Protein AF-S9R128-F1 (afdb_monomer_lite)

Sequence (70 aa):
MTDILNRRIEEIEVAIEATSGAHRESLMRELERVVAELEAQGGKASSSAQARLDAECEDRVEENFDNMPI

pLDDT: mean 81.76, std 12.77, range [50.56, 93.0]

Structure (mmCIF, N/CA/C/O backbone):
data_AF-S9R128-F1
#
_entry.id   AF-S9R128-F1
#
loop_
_atom_site.group_PDB
_atom_site.id
_atom_site.type_symbol
_atom_site.label_atom_id
_atom_site.label_alt_id
_atom_site.label_comp_id
_atom_site.label_asym_id
_atom_site.label_entity_id
_atom_site.label_seq_id
_atom_site.pdbx_PDB_ins_code
_atom_site.Cartn_x
_atom_site.Cartn_y
_atom_site.Cartn_z
_atom_site.occupancy
_atom_site.B_iso_or_equiv
_atom_site.auth_seq_id
_atom_site.auth_comp_id
_atom_site.auth_asym_id
_atom_site.auth_atom_id
_atom_site.pdbx_PDB_model_num
ATOM 1 N N . MET A 1 1 ? -2.573 5.375 15.963 1.00 65.12 1 MET A N 1
ATOM 2 C CA . MET A 1 1 ? -1.852 4.199 15.415 1.00 65.12 1 MET A CA 1
ATOM 3 C C . MET A 1 1 ? -2.138 4.102 13.923 1.00 65.12 1 MET A C 1
ATOM 5 O O . MET A 1 1 ? -1.216 4.208 13.130 1.00 65.12 1 MET A O 1
ATOM 9 N N . THR A 1 2 ? -3.418 4.069 13.553 1.00 79.81 2 THR A N 1
ATOM 10 C CA . THR A 1 2 ? -3.930 4.177 12.178 1.00 79.81 2 THR A CA 1
ATOM 11 C C . THR A 1 2 ? -3.416 5.402 11.408 1.00 79.81 2 THR A C 1
ATOM 13 O O . THR A 1 2 ? -3.044 5.262 10.252 1.00 79.81 2 THR A O 1
ATOM 16 N N . ASP A 1 3 ? -3.287 6.577 12.036 1.00 82.62 3 ASP A N 1
ATOM 17 C CA . ASP A 1 3 ? -2.737 7.780 11.377 1.00 82.62 3 ASP A CA 1
ATOM 18 C C . ASP A 1 3 ? -1.262 7.638 10.971 1.00 82.62 3 ASP A C 1
ATOM 20 O O . ASP A 1 3 ? -0.837 8.178 9.953 1.00 82.62 3 ASP A O 1
ATOM 24 N N . ILE A 1 4 ? -0.477 6.890 11.755 1.00 88.50 4 ILE A N 1
ATOM 25 C CA . ILE A 1 4 ? 0.934 6.616 11.447 1.00 88.50 4 ILE A CA 1
ATOM 26 C C . ILE A 1 4 ? 1.017 5.687 10.234 1.00 88.50 4 ILE A C 1
ATOM 28 O O . ILE A 1 4 ? 1.845 5.901 9.354 1.00 88.50 4 ILE A O 1
ATOM 32 N N . LEU A 1 5 ? 0.139 4.682 10.174 1.00 87.75 5 LEU A N 1
ATOM 33 C CA . LEU A 1 5 ? 0.065 3.746 9.054 1.00 87.75 5 LEU A CA 1
ATOM 34 C C . LEU A 1 5 ? -0.429 4.427 7.776 1.00 87.75 5 LEU A C 1
ATOM 36 O O . LEU A 1 5 ? 0.161 4.207 6.728 1.00 87.75 5 LEU A O 1
ATOM 40 N N . ASN A 1 6 ? -1.427 5.310 7.866 1.00 87.50 6 ASN A N 1
ATOM 41 C CA . ASN A 1 6 ? -1.875 6.117 6.727 1.00 87.50 6 ASN A CA 1
ATOM 42 C C . ASN A 1 6 ? -0.746 6.986 6.173 1.00 87.50 6 ASN A C 1
ATOM 44 O O . ASN A 1 6 ? -0.480 6.952 4.977 1.00 87.50 6 ASN A O 1
ATOM 48 N N . ARG A 1 7 ? -0.015 7.688 7.045 1.00 90.12 7 ARG A N 1
ATOM 49 C CA . ARG A 1 7 ? 1.130 8.493 6.611 1.00 90.12 7 ARG A CA 1
ATOM 50 C C . ARG A 1 7 ? 2.208 7.639 5.947 1.00 90.12 7 ARG A C 1
ATOM 52 O O . ARG A 1 7 ? 2.792 8.044 4.950 1.00 90.12 7 ARG A O 1
ATOM 59 N N . ARG A 1 8 ? 2.447 6.443 6.481 1.00 91.19 8 ARG A N 1
ATOM 60 C CA . ARG A 1 8 ? 3.413 5.504 5.914 1.00 91.19 8 ARG A CA 1
ATOM 61 C C . ARG A 1 8 ? 2.972 4.963 4.554 1.00 91.19 8 ARG A C 1
ATOM 63 O O . ARG A 1 8 ? 3.817 4.812 3.682 1.00 91.19 8 ARG A O 1
ATOM 70 N N . ILE A 1 9 ? 1.676 4.718 4.362 1.00 91.12 9 ILE A N 1
ATOM 71 C CA . ILE A 1 9 ? 1.095 4.380 3.055 1.00 91.12 9 ILE A CA 1
ATOM 72 C C . ILE A 1 9 ? 1.380 5.503 2.055 1.00 91.12 9 ILE A C 1
ATOM 74 O O . ILE A 1 9 ? 1.924 5.221 0.995 1.00 91.12 9 ILE A O 1
ATOM 78 N N . GLU A 1 10 ? 1.116 6.763 2.414 1.00 91.31 10 GLU A N 1
ATOM 79 C CA . GLU A 1 10 ? 1.387 7.910 1.533 1.00 91.31 10 GLU A CA 1
ATOM 80 C C . GLU A 1 10 ? 2.879 8.025 1.170 1.00 91.31 10 GLU A C 1
ATOM 82 O O . GLU A 1 10 ? 3.226 8.243 0.009 1.00 91.31 10 GLU A O 1
ATOM 87 N N . GLU A 1 11 ? 3.781 7.837 2.139 1.00 92.50 11 GLU A N 1
ATOM 88 C CA . GLU A 1 11 ? 5.230 7.850 1.891 1.00 92.50 11 GLU A CA 1
ATOM 89 C C . GLU A 1 11 ? 5.664 6.722 0.943 1.00 92.50 11 GLU A C 1
ATOM 91 O O . GLU A 1 11 ? 6.480 6.947 0.045 1.00 92.50 11 GLU A O 1
ATOM 96 N N . ILE A 1 12 ? 5.100 5.522 1.110 1.00 91.69 12 ILE A N 1
ATOM 97 C CA . ILE A 1 12 ? 5.370 4.378 0.234 1.00 91.69 12 ILE A CA 1
ATOM 98 C C . ILE A 1 12 ? 4.812 4.633 -1.170 1.00 91.69 12 ILE A C 1
ATOM 100 O O . ILE A 1 12 ? 5.510 4.369 -2.145 1.00 91.69 12 ILE A O 1
ATOM 104 N N . GLU A 1 13 ? 3.604 5.189 -1.299 1.00 90.75 13 GLU A N 1
ATOM 105 C CA . GLU A 1 13 ? 3.009 5.535 -2.596 1.00 90.75 13 GLU A CA 1
ATOM 106 C C . GLU A 1 13 ? 3.907 6.502 -3.380 1.00 90.75 13 GLU A C 1
ATOM 108 O O . GLU A 1 13 ? 4.202 6.253 -4.549 1.00 90.75 13 GLU A O 1
ATOM 113 N N . VAL A 1 14 ? 4.423 7.549 -2.729 1.00 91.25 14 VAL A N 1
ATOM 114 C CA . VAL A 1 14 ? 5.366 8.493 -3.354 1.00 91.25 14 VAL A CA 1
ATOM 115 C C . VAL A 1 14 ? 6.676 7.800 -3.744 1.00 91.25 14 VAL A C 1
ATOM 117 O O . VAL A 1 14 ? 7.215 8.041 -4.826 1.00 91.25 14 VAL A O 1
ATOM 120 N N . ALA A 1 15 ? 7.198 6.919 -2.887 1.00 90.50 15 ALA A N 1
ATOM 121 C CA . ALA A 1 15 ? 8.429 6.185 -3.169 1.00 90.50 15 ALA A CA 1
ATOM 122 C C . ALA A 1 15 ? 8.277 5.216 -4.354 1.00 90.50 15 ALA A C 1
ATOM 124 O O . ALA A 1 15 ? 9.211 5.079 -5.148 1.00 90.50 15 ALA A O 1
ATOM 125 N N . ILE A 1 16 ? 7.108 4.580 -4.496 1.00 88.50 16 ILE A N 1
ATOM 126 C CA . ILE A 1 16 ? 6.759 3.708 -5.627 1.00 88.50 16 ILE A CA 1
ATOM 127 C C . ILE A 1 16 ? 6.772 4.505 -6.930 1.00 88.50 16 ILE A C 1
ATOM 129 O O . ILE A 1 16 ? 7.318 4.023 -7.916 1.00 88.50 16 ILE A O 1
ATOM 133 N N . GLU A 1 17 ? 6.224 5.723 -6.944 1.00 87.44 17 GLU A N 1
ATOM 134 C CA . GLU A 1 17 ? 6.236 6.577 -8.141 1.00 87.44 17 GLU A CA 1
ATOM 135 C C . GLU A 1 17 ? 7.642 7.058 -8.516 1.00 87.44 17 GLU A C 1
ATOM 137 O O . GLU A 1 17 ? 7.954 7.217 -9.696 1.00 87.44 17 GLU A O 1
ATOM 142 N N . ALA A 1 18 ? 8.512 7.255 -7.525 1.00 89.12 18 ALA A N 1
ATOM 143 C CA . ALA A 1 18 ? 9.901 7.655 -7.737 1.00 89.12 18 ALA A CA 1
ATOM 144 C C . ALA A 1 18 ? 10.836 6.488 -8.116 1.00 89.12 18 ALA A C 1
ATOM 146 O O . ALA A 1 18 ? 12.008 6.718 -8.425 1.00 89.12 18 ALA A O 1
ATOM 147 N N . THR A 1 19 ? 10.350 5.245 -8.076 1.00 90.25 19 THR A N 1
ATOM 148 C CA . THR A 1 19 ? 11.164 4.028 -8.185 1.00 90.25 19 THR A CA 1
ATOM 149 C C . THR A 1 19 ? 10.663 3.109 -9.303 1.00 90.25 19 THR A C 1
ATOM 151 O O . THR A 1 19 ? 9.499 3.122 -9.688 1.00 90.25 19 THR A O 1
ATOM 154 N N . SER A 1 20 ? 11.535 2.262 -9.855 1.00 84.75 20 SER A N 1
ATOM 155 C CA . SER A 1 20 ? 11.159 1.244 -10.847 1.00 84.75 20 SER A CA 1
ATOM 156 C C . SER A 1 20 ? 11.909 -0.076 -10.633 1.00 84.75 20 SER A C 1
ATOM 158 O O . SER A 1 20 ? 12.902 -0.130 -9.902 1.00 84.75 20 SER A O 1
ATOM 160 N N . GLY A 1 21 ? 11.428 -1.151 -11.263 1.00 84.44 21 GLY A N 1
ATOM 161 C CA . GLY A 1 21 ? 12.026 -2.489 -11.185 1.00 84.44 21 GLY A CA 1
ATOM 162 C C . GLY A 1 21 ? 11.933 -3.120 -9.791 1.00 84.44 21 GLY A C 1
ATOM 163 O O . GLY A 1 21 ? 10.986 -2.875 -9.050 1.00 84.44 21 GLY A O 1
ATOM 164 N N . ALA A 1 22 ? 12.953 -3.889 -9.402 1.00 83.38 22 ALA A N 1
ATOM 165 C CA . ALA A 1 22 ? 12.947 -4.677 -8.163 1.00 83.38 22 ALA A CA 1
ATOM 166 C C . ALA A 1 22 ? 12.731 -3.849 -6.880 1.00 83.38 22 ALA A C 1
ATOM 168 O O . ALA A 1 22 ? 12.177 -4.340 -5.895 1.00 83.38 22 ALA A O 1
ATOM 169 N N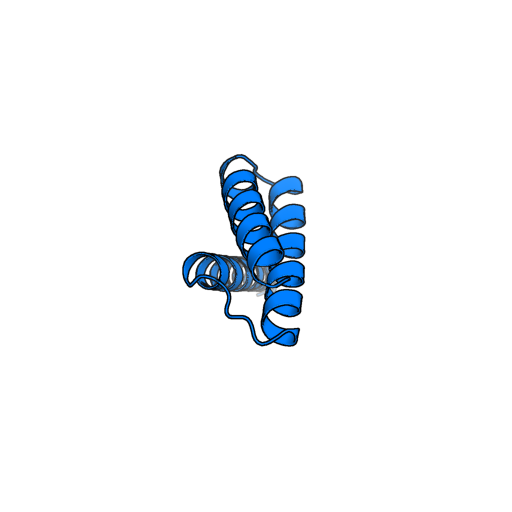 . HIS A 1 23 ? 13.159 -2.581 -6.867 1.00 86.25 23 HIS A N 1
ATOM 170 C CA . HIS A 1 23 ? 12.937 -1.713 -5.710 1.00 86.25 23 HIS A CA 1
ATOM 171 C C . HIS A 1 23 ? 11.466 -1.273 -5.610 1.00 86.25 23 HIS A C 1
ATOM 173 O O . HIS A 1 23 ? 10.929 -1.210 -4.506 1.00 86.25 23 HIS A O 1
ATOM 179 N N . ARG A 1 24 ? 10.783 -1.083 -6.751 1.00 87.69 24 ARG A N 1
ATOM 180 C CA . ARG A 1 24 ? 9.341 -0.796 -6.808 1.00 87.69 24 ARG A CA 1
ATOM 181 C C . ARG A 1 24 ? 8.535 -1.990 -6.304 1.00 87.69 24 ARG A C 1
ATOM 183 O O . ARG A 1 24 ? 7.670 -1.802 -5.458 1.00 87.69 24 ARG A O 1
ATOM 190 N N . GLU A 1 25 ? 8.870 -3.204 -6.740 1.00 87.00 25 GLU A N 1
ATOM 191 C CA . GLU A 1 25 ? 8.222 -4.431 -6.247 1.00 87.00 25 GLU A CA 1
ATOM 192 C C . GLU A 1 25 ? 8.380 -4.599 -4.729 1.00 87.00 25 GLU A C 1
ATOM 194 O O . GLU A 1 25 ? 7.446 -4.989 -4.028 1.00 87.00 25 GLU A O 1
ATOM 199 N N . SER A 1 26 ? 9.565 -4.294 -4.188 1.00 89.88 26 SER A N 1
ATOM 200 C CA . SER A 1 26 ? 9.793 -4.353 -2.742 1.00 89.88 26 SER A CA 1
ATOM 201 C C . SER A 1 26 ? 8.911 -3.358 -1.986 1.00 89.88 26 SER A C 1
ATOM 203 O O . SER A 1 26 ? 8.375 -3.702 -0.933 1.00 89.88 26 SER A O 1
ATOM 205 N N . LEU A 1 27 ? 8.754 -2.141 -2.515 1.00 91.50 27 LEU A N 1
ATOM 206 C CA . LEU A 1 27 ? 7.894 -1.113 -1.930 1.00 91.50 27 LEU A CA 1
ATOM 207 C C . LEU A 1 27 ? 6.409 -1.478 -2.046 1.00 91.50 27 LEU A C 1
ATOM 209 O O . LEU A 1 27 ? 5.666 -1.258 -1.098 1.00 91.50 27 LEU A O 1
ATOM 213 N N . MET A 1 28 ? 5.985 -2.098 -3.147 1.00 90.06 28 MET A N 1
ATOM 214 C CA . MET A 1 28 ? 4.618 -2.605 -3.321 1.00 90.06 28 MET A CA 1
ATOM 215 C C . MET A 1 28 ? 4.278 -3.719 -2.322 1.00 90.06 28 MET A C 1
ATOM 217 O O . MET A 1 28 ? 3.203 -3.712 -1.728 1.00 90.06 28 MET A O 1
ATOM 221 N N . ARG A 1 29 ? 5.217 -4.630 -2.030 1.00 90.44 29 ARG A N 1
ATOM 222 C CA . ARG A 1 29 ? 5.035 -5.618 -0.947 1.00 90.44 29 ARG A CA 1
ATOM 223 C C . ARG A 1 29 ? 4.979 -4.968 0.435 1.00 90.44 29 ARG A C 1
ATOM 225 O O . ARG A 1 29 ? 4.247 -5.435 1.306 1.00 90.44 29 ARG A O 1
ATOM 232 N N . GLU A 1 30 ? 5.757 -3.908 0.662 1.00 92.94 30 GLU A N 1
ATOM 233 C CA . GLU A 1 30 ? 5.659 -3.141 1.908 1.00 92.94 30 GLU A CA 1
ATOM 234 C C . GLU A 1 30 ? 4.299 -2.435 2.011 1.00 92.94 30 GLU A C 1
ATOM 236 O O . GLU A 1 30 ? 3.675 -2.498 3.070 1.00 92.94 30 GLU A O 1
ATOM 241 N N . LEU A 1 31 ? 3.798 -1.858 0.912 1.00 91.81 31 LEU A N 1
ATOM 242 C CA . LEU A 1 31 ? 2.468 -1.254 0.824 1.00 91.81 31 LEU A CA 1
ATOM 243 C C . LEU A 1 31 ? 1.376 -2.262 1.200 1.00 91.81 31 LEU A C 1
ATOM 245 O O . LEU A 1 31 ? 0.565 -1.970 2.076 1.00 91.81 31 LEU A O 1
ATOM 249 N N . GLU A 1 32 ? 1.398 -3.461 0.609 1.00 91.81 32 GLU A N 1
ATOM 250 C CA . GLU A 1 32 ? 0.445 -4.542 0.905 1.00 91.81 32 GLU A CA 1
ATOM 251 C C . GLU A 1 32 ? 0.431 -4.881 2.401 1.00 91.81 32 GLU A C 1
ATOM 253 O O . GLU A 1 32 ? -0.624 -4.949 3.035 1.00 91.81 32 GLU A O 1
ATOM 258 N N . ARG A 1 33 ? 1.619 -5.025 2.999 1.00 92.69 33 ARG A N 1
ATOM 259 C CA . ARG A 1 33 ? 1.759 -5.351 4.420 1.00 92.69 33 ARG A CA 1
ATOM 260 C C . ARG A 1 33 ? 1.213 -4.249 5.327 1.00 92.69 33 ARG A C 1
ATOM 262 O O . ARG A 1 33 ? 0.547 -4.556 6.315 1.00 92.69 33 ARG A O 1
ATOM 269 N N . VAL A 1 34 ? 1.511 -2.985 5.026 1.00 93.00 34 VAL A N 1
ATOM 270 C CA . VAL A 1 34 ? 1.055 -1.842 5.832 1.00 93.00 34 VAL A CA 1
ATOM 271 C C . VAL A 1 34 ? -0.456 -1.651 5.698 1.00 93.00 34 VAL A C 1
ATOM 273 O O . VAL A 1 34 ? -1.120 -1.382 6.699 1.00 93.00 34 VAL A O 1
ATOM 276 N N . VAL A 1 35 ? -1.017 -1.852 4.502 1.00 91.44 35 VAL A N 1
ATOM 277 C CA . VAL A 1 35 ? -2.470 -1.845 4.272 1.00 91.44 35 VAL A CA 1
ATOM 278 C C . VAL A 1 35 ? -3.151 -2.946 5.086 1.00 91.44 35 VAL A C 1
ATOM 280 O O . VAL A 1 35 ? -4.084 -2.651 5.830 1.00 91.44 35 VAL A O 1
ATOM 283 N N . ALA A 1 36 ? -2.643 -4.180 5.038 1.00 90.62 36 ALA A N 1
ATOM 284 C CA . ALA A 1 36 ? -3.193 -5.285 5.822 1.00 90.62 36 ALA A CA 1
ATOM 285 C C . ALA A 1 36 ? -3.114 -5.024 7.338 1.00 90.62 36 ALA A C 1
ATOM 287 O O . ALA A 1 36 ? -4.042 -5.348 8.080 1.00 90.62 36 ALA A O 1
ATOM 288 N N . GLU A 1 37 ? -2.029 -4.406 7.817 1.00 92.1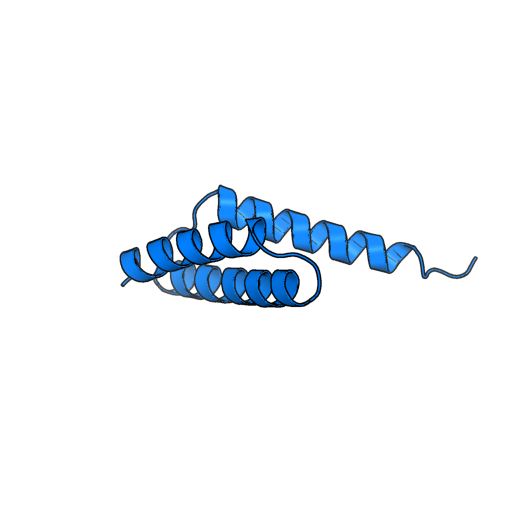9 37 GLU A N 1
ATOM 289 C CA . GLU A 1 37 ? -1.891 -4.017 9.224 1.00 92.19 37 GLU A CA 1
ATOM 290 C C . GLU A 1 37 ? -2.880 -2.907 9.617 1.00 92.19 37 GLU A C 1
ATOM 292 O O . GLU A 1 37 ? -3.466 -2.957 10.702 1.00 92.19 37 GLU A O 1
ATOM 297 N N . LEU A 1 38 ? -3.109 -1.931 8.734 1.00 90.75 38 LEU A N 1
ATOM 298 C CA . LEU A 1 38 ? -4.095 -0.873 8.939 1.00 90.75 38 LEU A CA 1
ATOM 299 C C . LEU A 1 38 ? -5.514 -1.448 9.024 1.00 90.75 38 LEU A C 1
ATOM 301 O O . LEU A 1 38 ? -6.256 -1.095 9.944 1.00 90.75 38 LEU A O 1
ATOM 305 N N . GLU A 1 39 ? -5.873 -2.356 8.117 1.00 89.94 39 GLU A N 1
ATOM 306 C CA . GLU A 1 39 ? -7.177 -3.026 8.109 1.00 89.94 39 GLU A CA 1
ATOM 307 C C . GLU A 1 39 ? -7.369 -3.940 9.324 1.00 89.94 39 GLU A C 1
ATOM 309 O O . GLU A 1 39 ? -8.434 -3.925 9.945 1.00 89.94 39 GLU A O 1
ATOM 314 N N . ALA A 1 40 ? -6.325 -4.657 9.753 1.00 90.25 40 ALA A N 1
ATOM 315 C CA . ALA A 1 40 ? -6.352 -5.460 10.977 1.00 90.25 40 ALA A CA 1
ATOM 316 C C . ALA A 1 40 ? -6.591 -4.612 12.241 1.00 90.25 40 ALA A C 1
ATOM 318 O O . ALA A 1 40 ? -7.154 -5.097 13.223 1.00 90.25 40 ALA A O 1
ATOM 319 N N . GLN A 1 41 ? -6.197 -3.336 12.216 1.00 89.88 41 GLN A N 1
ATOM 320 C CA . GLN A 1 41 ? -6.466 -2.368 13.283 1.00 89.88 41 GLN A CA 1
ATOM 321 C C . GLN A 1 41 ? -7.837 -1.6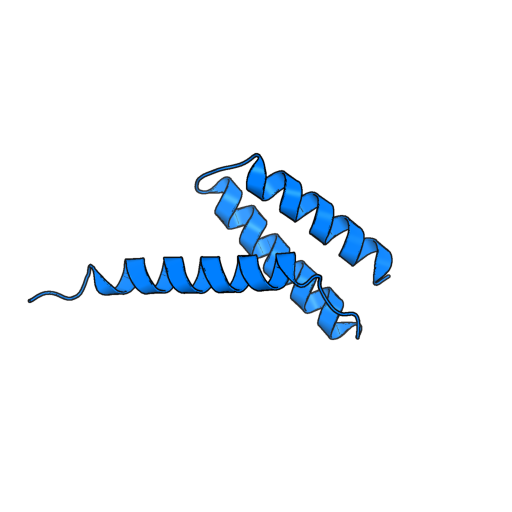77 13.147 1.00 89.88 41 GLN A C 1
ATOM 323 O O . GLN A 1 41 ? -8.164 -0.807 13.955 1.00 89.88 41 GLN A O 1
ATOM 328 N N . GLY A 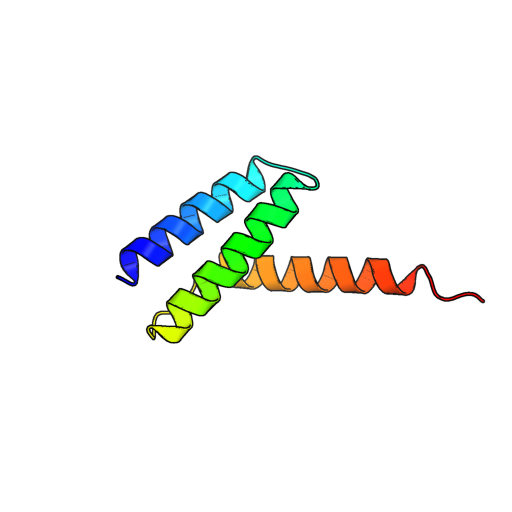1 42 ? -8.645 -2.049 12.148 1.00 87.50 42 GLY A N 1
ATOM 329 C CA . GLY A 1 42 ? -9.947 -1.440 11.860 1.00 87.50 42 GLY A CA 1
ATOM 330 C C . GLY A 1 42 ? -9.859 -0.099 11.124 1.00 87.50 42 GLY A C 1
ATOM 331 O O . GLY A 1 42 ? -10.860 0.611 11.019 1.00 87.50 42 GLY A O 1
ATOM 332 N N . GLY A 1 43 ? -8.672 0.270 10.638 1.00 86.88 43 GLY A N 1
ATOM 333 C CA . GLY A 1 43 ? -8.492 1.377 9.709 1.00 86.88 43 GLY A CA 1
ATOM 334 C C . GLY A 1 43 ? -8.885 0.978 8.288 1.00 86.88 43 GLY A C 1
ATOM 335 O O . GLY A 1 43 ? -9.025 -0.198 7.971 1.00 86.88 43 GLY A O 1
ATOM 336 N N . LYS A 1 44 ? -9.065 1.966 7.415 1.00 86.00 44 LYS A N 1
ATOM 337 C CA . LYS A 1 44 ? -9.327 1.734 5.994 1.00 86.00 44 LYS A CA 1
ATOM 338 C C . LYS A 1 44 ? -8.240 2.419 5.183 1.00 86.00 44 LYS A C 1
ATOM 340 O O . LYS A 1 44 ? -8.010 3.611 5.380 1.00 86.00 44 LYS A O 1
ATOM 345 N N . ALA A 1 45 ? -7.592 1.665 4.301 1.00 84.00 45 ALA A N 1
ATOM 346 C CA . ALA A 1 45 ? -6.606 2.215 3.383 1.00 84.00 45 ALA A CA 1
ATOM 347 C C . ALA A 1 45 ? -7.245 3.188 2.381 1.00 84.00 45 ALA A C 1
ATOM 349 O O . ALA A 1 45 ? -8.455 3.154 2.126 1.00 84.00 45 ALA A O 1
ATOM 350 N N . SER A 1 46 ? -6.420 4.066 1.815 1.00 85.88 46 SER A N 1
ATOM 351 C CA . SER A 1 46 ? -6.836 4.962 0.741 1.00 85.88 46 SER A CA 1
ATOM 352 C C . SER A 1 46 ? -7.236 4.161 -0.505 1.00 85.88 46 SER A C 1
ATOM 354 O O . SER A 1 46 ? -6.657 3.118 -0.816 1.00 85.88 46 SER A O 1
ATOM 356 N N . SER A 1 47 ? -8.215 4.671 -1.260 1.00 85.81 47 SER A N 1
ATOM 357 C CA . SER A 1 47 ? -8.628 4.047 -2.525 1.00 85.81 47 SER A CA 1
ATOM 358 C C . SER A 1 47 ? -7.488 3.992 -3.549 1.00 85.81 47 SER A C 1
ATOM 360 O O . SER A 1 47 ? -7.486 3.118 -4.408 1.00 85.81 47 SER A O 1
ATOM 362 N N . SER A 1 48 ? -6.521 4.914 -3.467 1.00 82.94 48 SER A N 1
ATOM 363 C CA . SER A 1 48 ? -5.327 4.907 -4.317 1.00 82.94 48 SER A CA 1
ATOM 364 C C . SER A 1 48 ? -4.413 3.723 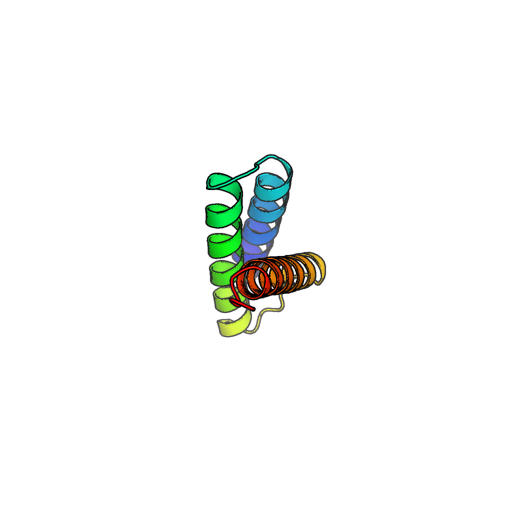-4.007 1.00 82.94 48 SER A C 1
ATOM 366 O O . SER A 1 48 ? -3.975 3.044 -4.934 1.00 82.94 48 SER A O 1
ATOM 368 N N . ALA A 1 49 ? -4.178 3.434 -2.722 1.00 85.31 49 ALA A N 1
ATOM 369 C CA . ALA A 1 49 ? -3.348 2.313 -2.300 1.00 85.31 49 ALA A CA 1
ATOM 370 C C . ALA A 1 49 ? -3.980 0.975 -2.704 1.00 85.31 49 ALA A C 1
ATOM 372 O O . ALA A 1 49 ? -3.283 0.103 -3.214 1.00 85.31 49 ALA A O 1
ATOM 373 N N . GLN A 1 50 ? -5.303 0.841 -2.552 1.00 86.00 50 GLN A N 1
ATOM 374 C CA . GLN A 1 50 ? -6.034 -0.345 -3.011 1.00 86.00 50 GLN A CA 1
ATOM 375 C C . GLN A 1 50 ? -5.933 -0.524 -4.531 1.00 86.00 50 GLN A C 1
ATOM 377 O O . GLN A 1 50 ? -5.515 -1.583 -4.983 1.00 86.00 50 GLN A O 1
ATOM 382 N N . ALA A 1 51 ? -6.193 0.529 -5.314 1.00 86.81 51 ALA A N 1
ATOM 383 C CA . ALA A 1 51 ? -6.101 0.457 -6.774 1.00 86.81 51 ALA A CA 1
ATOM 384 C C . ALA A 1 51 ? -4.695 0.070 -7.272 1.00 86.81 51 ALA A C 1
ATOM 386 O O . ALA A 1 51 ? -4.562 -0.614 -8.282 1.00 86.81 51 ALA A O 1
ATOM 387 N N . ARG A 1 52 ? -3.635 0.492 -6.568 1.00 85.12 52 ARG A N 1
ATOM 388 C CA . ARG A 1 52 ? -2.253 0.103 -6.892 1.00 85.12 52 ARG A CA 1
ATOM 389 C C . ARG A 1 52 ? -1.984 -1.375 -6.621 1.00 85.12 52 ARG A C 1
ATOM 391 O O . ARG A 1 52 ? -1.328 -2.015 -7.437 1.00 85.12 52 ARG A O 1
ATOM 398 N N . LEU A 1 53 ? -2.476 -1.899 -5.500 1.00 85.62 53 LEU A N 1
ATOM 399 C CA . LEU A 1 53 ? -2.342 -3.319 -5.167 1.00 85.62 53 LEU A CA 1
ATOM 400 C C . LEU A 1 53 ? -3.119 -4.202 -6.149 1.00 85.6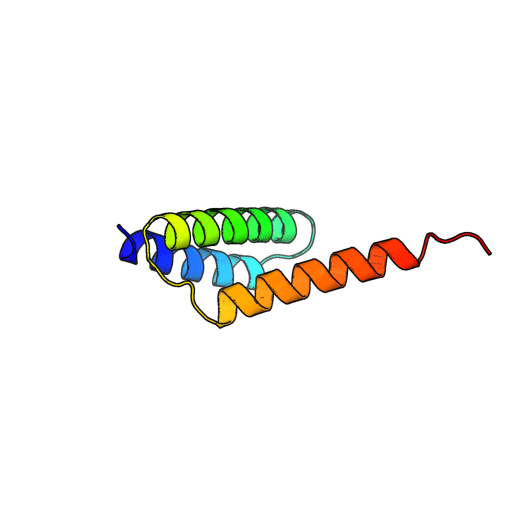2 53 LEU A C 1
ATOM 402 O O . LEU A 1 53 ? -2.592 -5.227 -6.578 1.00 85.62 53 LEU A O 1
ATOM 406 N N . ASP A 1 54 ? -4.319 -3.779 -6.552 1.00 83.62 54 ASP A N 1
ATOM 407 C CA . ASP A 1 54 ? -5.102 -4.473 -7.579 1.00 83.62 54 ASP A CA 1
ATOM 408 C C . ASP A 1 54 ? -4.357 -4.497 -8.924 1.00 83.62 54 ASP A C 1
ATOM 410 O O . ASP A 1 54 ? -4.172 -5.569 -9.498 1.00 83.62 54 ASP A O 1
ATOM 414 N N . ALA A 1 55 ? -3.822 -3.354 -9.371 1.00 82.12 55 ALA A N 1
ATOM 415 C CA . ALA A 1 55 ? -3.072 -3.270 -10.625 1.00 82.12 55 ALA A CA 1
ATOM 416 C C . ALA A 1 55 ? -1.795 -4.135 -10.626 1.00 82.12 55 ALA A C 1
ATOM 418 O O . ALA A 1 55 ? -1.504 -4.794 -11.618 1.00 82.12 55 ALA A O 1
ATOM 419 N N . GLU A 1 56 ? -1.039 -4.179 -9.520 1.00 77.12 56 GLU A N 1
ATOM 420 C CA . GLU A 1 56 ? 0.131 -5.069 -9.394 1.00 77.12 56 GLU A CA 1
ATOM 421 C C . GLU A 1 56 ? -0.277 -6.552 -9.451 1.00 77.12 56 GLU A C 1
ATOM 423 O O . GLU A 1 56 ? 0.462 -7.395 -9.962 1.00 77.12 56 GLU A O 1
ATOM 428 N N . CYS A 1 57 ? -1.451 -6.895 -8.916 1.00 68.38 57 CYS A N 1
ATOM 429 C CA . CYS A 1 57 ? -1.977 -8.253 -8.982 1.00 68.38 57 CYS A CA 1
ATOM 430 C C . CYS A 1 57 ? -2.323 -8.643 -10.427 1.00 68.38 57 CYS A C 1
ATOM 432 O O . CYS A 1 57 ? -1.999 -9.752 -10.846 1.00 68.38 57 CYS A O 1
ATOM 434 N N . GLU A 1 58 ? -2.920 -7.729 -11.195 1.00 67.50 58 GLU A N 1
ATOM 435 C CA . GLU A 1 58 ? -3.225 -7.925 -12.618 1.00 67.50 58 GLU A CA 1
ATOM 436 C C . GLU A 1 58 ? -1.953 -8.078 -13.469 1.00 67.50 58 GLU A C 1
ATOM 438 O O . GLU A 1 58 ? -1.852 -9.040 -14.233 1.00 67.50 58 GLU A O 1
ATOM 443 N N . ASP A 1 59 ? -0.944 -7.223 -13.265 1.00 62.28 59 ASP A N 1
ATOM 444 C CA . ASP A 1 59 ? 0.347 -7.282 -13.977 1.00 62.28 59 ASP A CA 1
ATOM 445 C C . ASP A 1 59 ? 1.037 -8.648 -13.767 1.00 62.28 59 ASP A C 1
ATOM 447 O O . ASP A 1 59 ? 1.457 -9.320 -14.711 1.00 62.28 59 ASP A O 1
ATOM 451 N N . ARG A 1 60 ? 1.037 -9.143 -12.520 1.00 60.19 60 ARG A N 1
ATOM 452 C CA . ARG A 1 60 ? 1.583 -10.469 -12.170 1.00 60.19 60 ARG A CA 1
ATOM 453 C C . ARG A 1 60 ? 0.796 -11.633 -12.769 1.00 60.19 60 ARG A C 1
ATOM 455 O O . ARG A 1 60 ? 1.343 -12.729 -12.911 1.00 60.19 60 ARG A O 1
ATOM 462 N N . VAL A 1 61 ? -0.492 -11.444 -13.047 1.00 59.84 61 VAL A N 1
ATOM 463 C CA . VAL A 1 61 ? -1.330 -12.458 -13.691 1.00 59.84 61 VAL A CA 1
ATOM 464 C C . VAL A 1 61 ? -1.037 -12.505 -15.191 1.00 59.84 61 VAL A C 1
ATOM 466 O O . VAL A 1 61 ? -0.882 -13.609 -15.713 1.00 59.84 61 VAL A O 1
ATOM 469 N N . GLU A 1 62 ? -0.883 -11.362 -15.868 1.00 54.97 62 GLU A N 1
ATOM 470 C CA . GLU A 1 62 ? -0.532 -11.308 -17.298 1.00 54.97 62 GLU A CA 1
ATOM 471 C C . GLU A 1 62 ? 0.844 -11.923 -17.601 1.00 54.97 62 GLU A C 1
ATOM 473 O O . GLU A 1 62 ? 0.946 -12.725 -18.532 1.00 54.97 62 GLU A O 1
ATOM 478 N N . GLU A 1 63 ? 1.868 -11.683 -16.770 1.00 56.50 63 GLU A N 1
ATOM 479 C CA . GLU A 1 63 ? 3.188 -12.323 -16.940 1.00 56.50 63 GLU A CA 1
ATOM 480 C C . GLU A 1 63 ? 3.130 -13.862 -16.884 1.00 56.50 63 GLU A C 1
ATOM 482 O O . GLU A 1 63 ? 3.976 -14.558 -17.449 1.00 56.50 63 GLU A O 1
ATOM 487 N N . ASN A 1 64 ? 2.119 -14.424 -16.218 1.00 52.22 64 ASN A N 1
ATOM 488 C CA . ASN A 1 64 ? 1.993 -15.866 -16.030 1.00 52.22 64 ASN A CA 1
ATOM 489 C C . ASN A 1 64 ? 1.261 -16.568 -17.192 1.00 52.22 64 ASN A C 1
ATOM 491 O O . ASN A 1 64 ? 1.332 -17.794 -17.306 1.00 52.22 64 ASN A O 1
ATOM 495 N N . PHE A 1 65 ? 0.569 -15.821 -18.063 1.00 53.69 65 PHE A N 1
ATOM 496 C CA . PHE A 1 65 ? -0.116 -16.377 -19.238 1.00 53.69 65 PHE A CA 1
ATOM 497 C C . PHE A 1 65 ? 0.793 -16.512 -20.469 1.00 53.69 65 PHE A C 1
ATOM 499 O O . PHE A 1 65 ? 0.522 -17.365 -21.315 1.00 53.69 65 PHE A O 1
ATOM 506 N N . ASP A 1 66 ? 1.901 -15.766 -20.543 1.00 54.19 66 ASP A N 1
ATOM 507 C CA . ASP A 1 66 ? 2.856 -15.815 -21.669 1.00 54.19 66 ASP A CA 1
ATOM 508 C C . ASP A 1 66 ? 3.760 -17.071 -21.655 1.00 54.19 66 ASP A C 1
ATOM 510 O O . ASP A 1 66 ? 4.535 -17.328 -22.573 1.00 54.19 66 ASP A O 1
ATOM 514 N N . ASN A 1 67 ? 3.647 -17.906 -20.614 1.00 50.56 67 ASN A N 1
ATOM 515 C CA . ASN A 1 67 ? 4.426 -19.138 -20.458 1.00 50.56 67 ASN A CA 1
ATOM 516 C C . ASN A 1 67 ? 3.598 -20.416 -20.677 1.00 50.56 67 ASN A C 1
ATOM 518 O O . ASN A 1 67 ? 3.992 -21.502 -20.245 1.00 50.56 67 ASN A O 1
ATOM 522 N N . MET A 1 68 ? 2.435 -20.303 -21.324 1.00 54.75 68 MET A N 1
ATOM 523 C CA . MET A 1 68 ? 1.636 -21.459 -21.727 1.00 54.75 68 MET A CA 1
ATOM 524 C C . MET A 1 68 ? 2.199 -22.002 -23.057 1.00 54.75 68 MET A C 1
ATOM 526 O O . MET A 1 68 ? 2.067 -21.331 -24.082 1.00 54.75 68 MET A O 1
ATOM 530 N N . PRO A 1 69 ? 2.862 -23.177 -23.085 1.00 58.03 69 PRO A N 1
ATOM 531 C CA . PRO A 1 69 ? 3.342 -23.739 -24.339 1.00 58.03 69 PRO A CA 1
ATOM 532 C C . PRO A 1 69 ? 2.135 -24.132 -25.199 1.00 58.03 69 PRO A C 1
ATOM 534 O O . PRO A 1 69 ? 1.245 -24.845 -24.727 1.00 58.03 69 PRO A O 1
ATOM 537 N N . ILE A 1 70 ? 2.110 -23.644 -26.442 1.00 59.59 70 ILE A N 1
ATOM 538 C CA . ILE A 1 70 ? 1.222 -24.150 -27.501 1.00 59.59 70 ILE A CA 1
ATOM 539 C C . ILE A 1 70 ? 1.507 -25.617 -27.826 1.00 59.59 70 ILE A C 1
ATOM 541 O O . ILE A 1 70 ? 2.690 -26.029 -27.763 1.00 59.59 70 ILE A O 1
#

Organism: NCBI:txid1123237

Secondary structure (DSSP, 8-state):
-HHHHHHHHHHHHHHHHT--THHHHHHHHHHHHHHHHHHHTT----HHHHHHHHHHHHHHHHHHHTT---

Foldseek 3Di:
DLVVLQVVLVVLVVVLVVDDDPVNVVSLVVLVVSQVVSVVVVHHHDPVSVVVNVVVVVVVVVVVVVPDDD

Radius of gyration: 13.91 Å; chains: 1; bounding box: 23×33×43 Å